Protein AF-A0A534U706-F1 (afdb_monomer)

Foldseek 3Di:
DPDPPDDDDPVRCCVVVVDVDDDDPLVVQVVVCVVVVHDDGDDDDDDDDPDDDPVVVVVDPVVDPHPPVPPPVVVCVVPPPPDD

Nearest PDB structures (foldseek):
  7mqa-assembly1_LW  TM=3.872E-01  e=7.960E+00  Homo sapiens

Sequence (84 aa):
ELADGRVFSGAQAKAAGLVDELGGLEDATSLAWKRAGESGEPRVSRVRAHRRLWWLDLLGESLLPARTPLAGGLLFLYHGPLAD

Solvent-accessible surface area (backbone atoms only — not comparable to full-atom values): 5953 Å² total; per-residue (Å²): 143,82,88,86,78,76,90,67,55,71,70,55,28,41,78,70,67,75,38,94,78,87,79,57,71,65,53,54,48,52,52,50,36,51,72,71,71,54,80,88,82,79,87,86,74,85,86,69,84,78,74,73,62,74,71,64,68,74,71,40,76,87,82,42,83,70,86,67,72,78,82,48,67,69,60,46,74,73,68,46,83,84,78,131

pLDDT: mean 78.56, std 17.31, range [41.81, 97.94]

Secondary structure (DSSP, 8-state):
---SS----HHHHHHTTSSS----HHHHHHHHHHHTT--S------PPP-PPPGGGGGG-TTSS--------HHHHHHH-S---

Radius of gyration: 20.16 Å; Cα contacts (8 Å, |Δi|>4): 23; chains: 1; bounding box: 40×20×48 Å

Structure (mmCIF, N/CA/C/O backbone):
data_AF-A0A534U706-F1
#
_entry.id   AF-A0A534U706-F1
#
loop_
_atom_site.group_PDB
_atom_site.id
_atom_site.type_symbol
_atom_site.label_atom_id
_atom_site.label_alt_id
_atom_site.label_comp_id
_atom_site.label_asym_id
_atom_site.label_entity_id
_atom_site.label_seq_id
_atom_site.pdbx_PDB_ins_code
_atom_site.Cartn_x
_atom_site.Cartn_y
_atom_site.Cartn_z
_atom_site.occupancy
_atom_site.B_iso_or_equiv
_atom_site.auth_seq_id
_atom_site.auth_comp_id
_atom_site.auth_asym_id
_atom_site.auth_atom_id
_atom_site.pdbx_PDB_model_num
ATOM 1 N N . GLU A 1 1 ? -21.924 -11.422 6.538 1.00 64.62 1 GLU A N 1
ATOM 2 C CA . GLU A 1 1 ? -21.879 -11.132 5.091 1.00 64.62 1 GLU A CA 1
ATOM 3 C C . GLU A 1 1 ? -20.755 -10.140 4.826 1.00 64.62 1 GLU A C 1
ATOM 5 O O . GLU A 1 1 ? -20.806 -9.021 5.324 1.00 64.62 1 GLU A O 1
ATOM 10 N N . LEU A 1 2 ? -19.702 -10.589 4.146 1.00 67.31 2 LEU A N 1
ATOM 11 C CA . LEU A 1 2 ? -18.565 -9.783 3.688 1.00 67.31 2 LEU A CA 1
ATOM 12 C C . LEU A 1 2 ? -18.505 -9.909 2.157 1.00 67.31 2 LEU A C 1
ATOM 14 O O . LEU A 1 2 ? -18.991 -10.906 1.628 1.00 67.31 2 LEU A O 1
ATOM 18 N N . ALA A 1 3 ? -17.902 -8.929 1.476 1.00 75.00 3 ALA A N 1
ATOM 19 C CA . ALA A 1 3 ? -17.765 -8.868 0.011 1.00 75.00 3 ALA A CA 1
ATOM 20 C C . ALA A 1 3 ? -19.038 -8.512 -0.788 1.00 75.00 3 ALA A C 1
ATOM 22 O O . ALA A 1 3 ? -19.226 -8.973 -1.908 1.00 75.00 3 ALA A O 1
ATOM 23 N N . ASP A 1 4 ? -19.877 -7.621 -0.259 1.00 84.88 4 ASP A N 1
ATOM 24 C CA . ASP A 1 4 ? -21.005 -7.028 -0.993 1.00 84.88 4 ASP A CA 1
ATOM 25 C C . ASP A 1 4 ? -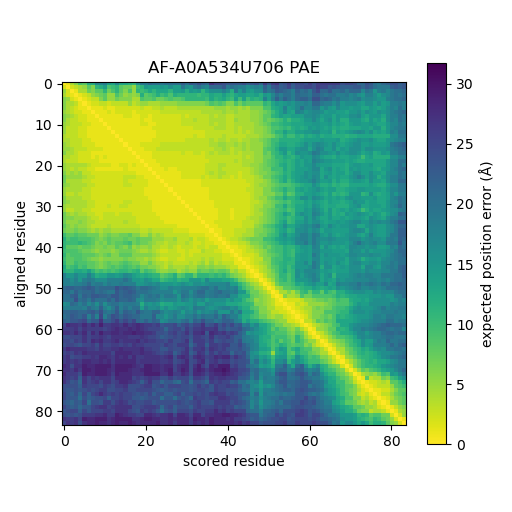20.654 -5.699 -1.700 1.00 84.88 4 ASP A C 1
ATOM 27 O O . ASP A 1 4 ? -21.525 -4.973 -2.167 1.00 84.88 4 ASP A O 1
ATOM 31 N N . GLY A 1 5 ? -19.359 -5.373 -1.776 1.00 87.50 5 GLY A N 1
ATOM 32 C CA . GLY A 1 5 ? -18.835 -4.187 -2.463 1.00 87.50 5 GLY A CA 1
ATOM 33 C C . GLY A 1 5 ? -18.831 -2.897 -1.636 1.00 87.50 5 GLY A C 1
ATOM 34 O O . GLY A 1 5 ? -18.420 -1.855 -2.144 1.00 87.50 5 GLY A O 1
ATOM 35 N N . ARG A 1 6 ? -19.256 -2.933 -0.367 1.00 91.56 6 ARG A N 1
ATOM 36 C CA . ARG A 1 6 ? -19.220 -1.754 0.514 1.00 91.56 6 ARG A CA 1
ATOM 37 C C . ARG A 1 6 ? -17.791 -1.353 0.882 1.00 91.56 6 ARG A C 1
ATOM 39 O O . ARG A 1 6 ? -16.914 -2.195 1.053 1.00 91.56 6 ARG A O 1
ATOM 46 N N . VAL A 1 7 ? -17.581 -0.049 1.057 1.00 92.12 7 VAL A N 1
ATOM 47 C CA . VAL A 1 7 ? -16.310 0.522 1.521 1.00 92.12 7 VAL A CA 1
ATOM 48 C C . VAL A 1 7 ? -16.224 0.427 3.044 1.00 92.12 7 VAL A C 1
ATOM 50 O O . VAL A 1 7 ? -17.177 0.763 3.744 1.00 92.12 7 VAL A O 1
ATOM 53 N N . PHE A 1 8 ? -15.062 0.011 3.548 1.00 94.50 8 PHE A N 1
ATOM 54 C CA . PHE A 1 8 ? -14.752 -0.066 4.975 1.00 94.50 8 PHE A CA 1
ATOM 55 C C . PHE A 1 8 ? -13.648 0.939 5.308 1.00 94.50 8 PHE A C 1
ATOM 57 O O . PHE A 1 8 ? -12.666 1.059 4.575 1.00 94.50 8 PHE A O 1
ATOM 64 N N . SER A 1 9 ? -13.775 1.638 6.437 1.00 96.56 9 SER A N 1
ATOM 65 C CA . SER A 1 9 ? -12.632 2.338 7.029 1.00 96.56 9 SER A CA 1
ATOM 66 C C . SER A 1 9 ? -11.596 1.327 7.525 1.00 96.56 9 SER A C 1
ATOM 68 O O . SER A 1 9 ? -11.931 0.171 7.782 1.00 96.56 9 SER A O 1
ATOM 70 N N . GLY A 1 10 ? -10.348 1.755 7.737 1.00 95.75 10 GLY A N 1
ATOM 71 C CA . GLY A 1 10 ? -9.318 0.868 8.291 1.00 95.75 10 GLY A CA 1
ATOM 72 C C . GLY A 1 10 ? -9.762 0.204 9.603 1.00 95.75 10 GLY A C 1
ATOM 73 O O . GLY A 1 10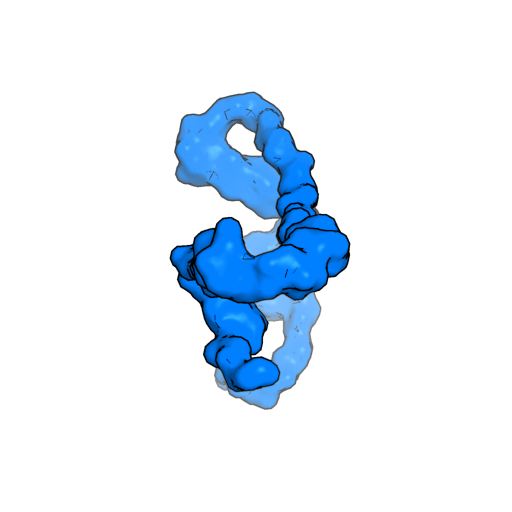 ? -9.649 -1.008 9.756 1.00 95.75 10 GLY A O 1
ATOM 74 N N . ALA A 1 11 ? -10.355 0.971 10.524 1.00 97.56 11 ALA A N 1
ATOM 75 C CA . ALA A 1 11 ? -10.853 0.438 11.794 1.00 97.56 11 ALA A CA 1
ATOM 76 C C . ALA A 1 11 ? -11.972 -0.599 11.608 1.00 97.56 11 ALA A C 1
ATOM 78 O O . ALA A 1 11 ? -11.959 -1.640 12.265 1.00 97.56 11 ALA A O 1
ATOM 79 N N . GLN A 1 12 ? -12.909 -0.345 10.690 1.00 96.31 12 GLN A N 1
ATOM 80 C CA . GLN A 1 12 ? -13.972 -1.297 10.362 1.00 96.31 12 GLN A CA 1
ATOM 81 C C . GLN A 1 12 ? -13.404 -2.564 9.711 1.00 96.31 12 GLN A C 1
ATOM 83 O O . GLN A 1 12 ? -13.806 -3.666 10.073 1.00 96.31 12 GLN A O 1
ATOM 88 N N . ALA A 1 13 ? -12.442 -2.418 8.797 1.00 95.88 13 ALA A N 1
ATOM 89 C CA . ALA A 1 13 ? -11.769 -3.533 8.143 1.00 95.88 13 ALA A CA 1
ATOM 90 C C . ALA A 1 13 ? -11.018 -4.408 9.158 1.00 95.88 13 ALA A C 1
ATOM 92 O O . ALA A 1 13 ? -11.117 -5.631 9.090 1.00 95.88 13 ALA A O 1
ATOM 93 N N . LYS A 1 14 ? -10.342 -3.801 10.143 1.00 96.56 14 LYS A N 1
ATOM 94 C CA . LYS A 1 14 ? -9.660 -4.541 11.215 1.00 96.56 14 LYS A CA 1
ATOM 95 C C . LYS A 1 14 ? -10.650 -5.299 12.100 1.00 96.56 14 LYS A C 1
ATOM 97 O O . LYS A 1 14 ? -10.446 -6.476 12.370 1.00 96.56 14 LYS A O 1
ATOM 102 N N . ALA A 1 15 ? -11.746 -4.657 12.514 1.00 96.06 15 ALA A N 1
ATOM 103 C CA . ALA A 1 15 ? -12.789 -5.313 13.309 1.00 96.06 15 ALA A CA 1
ATOM 104 C C . ALA A 1 15 ? -13.463 -6.479 12.558 1.00 96.06 15 ALA A C 1
ATOM 106 O O . ALA A 1 15 ? -13.864 -7.461 13.176 1.00 96.06 15 ALA A O 1
ATOM 107 N N . ALA A 1 16 ? -13.558 -6.379 11.230 1.00 94.19 16 ALA A N 1
ATOM 108 C CA . ALA A 1 16 ? -14.080 -7.422 10.353 1.00 94.19 16 ALA A CA 1
ATOM 109 C C . ALA A 1 16 ? -13.045 -8.500 9.965 1.00 94.19 16 ALA A C 1
ATOM 111 O O . ALA A 1 16 ? -13.400 -9.434 9.250 1.00 94.19 16 ALA A O 1
ATOM 112 N N . GLY A 1 17 ? -11.781 -8.377 10.395 1.00 94.44 17 GLY A N 1
ATOM 113 C CA . GLY A 1 17 ? -10.702 -9.312 10.052 1.00 94.44 17 GLY A CA 1
ATOM 114 C C . GLY A 1 17 ? -10.224 -9.238 8.597 1.00 94.44 17 GLY A C 1
ATOM 115 O O . GLY A 1 17 ? -9.598 -10.174 8.113 1.00 94.44 17 GLY A O 1
ATOM 116 N N . LEU A 1 18 ? -10.524 -8.150 7.883 1.00 94.12 18 LEU A N 1
ATOM 117 C CA . LEU A 1 18 ? -10.082 -7.932 6.499 1.00 94.12 18 LEU A CA 1
ATOM 118 C C . LEU A 1 18 ? -8.630 -7.439 6.409 1.00 94.12 18 LEU A C 1
ATOM 120 O O . LEU A 1 18 ? -8.006 -7.563 5.359 1.00 94.12 18 LEU A O 1
ATOM 124 N N . VAL A 1 19 ? -8.109 -6.852 7.489 1.00 96.00 19 VAL A N 1
ATOM 125 C CA . VAL A 1 19 ? -6.711 -6.424 7.622 1.00 96.00 19 VAL A CA 1
ATOM 126 C C . VAL A 1 19 ? -6.172 -6.869 8.975 1.00 96.00 19 VAL A C 1
ATOM 128 O O . VAL A 1 19 ? -6.912 -6.878 9.961 1.00 96.00 19 VAL A O 1
ATOM 131 N N . ASP A 1 20 ? -4.882 -7.187 9.031 1.00 96.38 20 ASP A N 1
ATOM 132 C CA . ASP A 1 20 ? -4.243 -7.670 10.259 1.00 96.38 20 ASP A CA 1
ATOM 133 C C . ASP A 1 20 ? -4.043 -6.534 11.279 1.00 96.38 20 ASP A C 1
ATOM 135 O O . ASP A 1 20 ? -4.393 -6.635 12.459 1.00 96.38 20 ASP A O 1
ATOM 139 N N . GLU A 1 21 ? -3.490 -5.408 10.819 1.00 96.75 21 GLU A N 1
ATOM 140 C CA . GLU A 1 21 ? -3.041 -4.307 11.672 1.00 96.75 21 GLU A CA 1
ATOM 141 C C . GLU A 1 21 ? -3.350 -2.932 11.058 1.00 96.75 21 GLU A C 1
ATOM 143 O O . GLU A 1 21 ? -3.582 -2.795 9.859 1.00 96.75 21 GLU A O 1
ATOM 148 N N . LEU A 1 22 ? -3.372 -1.899 11.910 1.00 97.94 22 LEU A N 1
ATOM 149 C CA . LEU A 1 22 ? -3.498 -0.498 11.498 1.00 97.94 22 LEU A CA 1
ATOM 150 C C . LEU A 1 22 ? -2.163 0.19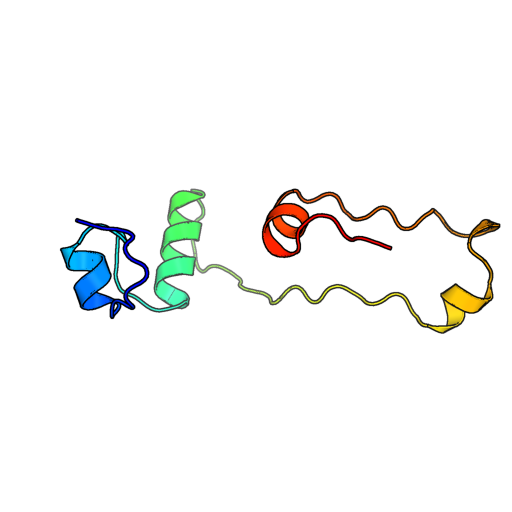2 11.730 1.00 97.94 22 LEU A C 1
ATOM 152 O O . LEU A 1 22 ? -1.606 0.062 12.816 1.00 97.94 22 LEU A O 1
ATOM 156 N N . GLY A 1 23 ? -1.703 0.947 10.739 1.00 96.69 23 GLY A N 1
ATOM 157 C CA . GLY A 1 23 ? -0.433 1.656 10.794 1.00 96.69 23 GLY A CA 1
ATOM 158 C C . GLY A 1 23 ? -0.152 2.427 9.510 1.00 96.69 23 GLY A C 1
ATOM 159 O O . GLY A 1 23 ? -0.974 2.455 8.586 1.00 96.69 23 GLY A O 1
ATOM 160 N N . GLY A 1 24 ? 1.008 3.069 9.483 1.00 95.94 24 GLY A N 1
ATOM 161 C CA . GLY A 1 24 ? 1.533 3.791 8.330 1.00 95.94 24 GLY A CA 1
ATOM 162 C C . GLY A 1 24 ? 2.446 2.941 7.444 1.00 95.94 24 GLY A C 1
ATOM 163 O O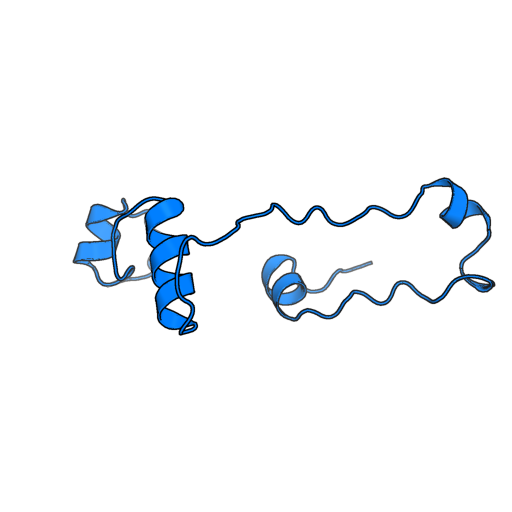 . GLY A 1 24 ? 2.576 1.724 7.593 1.00 95.94 24 GLY A O 1
ATOM 164 N N . LEU A 1 25 ? 3.122 3.616 6.514 1.00 93.50 25 LEU A N 1
ATOM 165 C CA . LEU A 1 25 ? 4.120 2.994 5.642 1.00 93.50 25 LEU A CA 1
ATOM 166 C C . LEU A 1 25 ? 5.337 2.511 6.444 1.00 93.50 25 LEU A C 1
ATOM 168 O O . LEU A 1 25 ? 5.897 1.454 6.150 1.00 93.50 25 LEU A O 1
ATOM 172 N N . GLU A 1 26 ? 5.743 3.281 7.446 1.00 94.12 26 GLU A N 1
ATOM 173 C CA . GLU A 1 26 ? 6.875 3.000 8.323 1.00 94.12 26 GLU A CA 1
ATOM 174 C C . GLU A 1 26 ? 6.645 1.704 9.113 1.00 94.12 26 GLU A C 1
ATOM 176 O O . GLU A 1 26 ? 7.520 0.835 9.132 1.00 94.12 26 GLU A O 1
ATOM 181 N N . ASP A 1 27 ? 5.444 1.529 9.676 1.00 95.50 27 ASP A N 1
ATOM 182 C CA . ASP A 1 27 ? 5.050 0.319 10.407 1.00 95.50 27 ASP A CA 1
ATOM 183 C C . ASP A 1 27 ? 5.077 -0.905 9.489 1.00 95.50 27 ASP A C 1
ATOM 185 O O . ASP A 1 27 ? 5.713 -1.916 9.802 1.00 95.50 27 ASP A O 1
ATOM 189 N N . ALA A 1 28 ? 4.455 -0.786 8.310 1.00 95.25 28 ALA A N 1
ATOM 190 C CA . ALA A 1 28 ? 4.418 -1.854 7.316 1.00 95.25 28 ALA A CA 1
ATOM 191 C C . ALA A 1 28 ? 5.828 -2.255 6.851 1.00 95.25 28 ALA A C 1
ATOM 193 O O . ALA A 1 28 ? 6.139 -3.444 6.740 1.00 95.25 28 ALA A O 1
ATOM 194 N N . THR A 1 29 ? 6.705 -1.273 6.626 1.00 95.62 29 THR A N 1
ATOM 195 C CA . THR A 1 29 ? 8.088 -1.508 6.189 1.00 95.62 29 THR A CA 1
ATOM 196 C C . THR A 1 29 ? 8.914 -2.162 7.295 1.00 95.62 29 THR A C 1
ATOM 198 O O . THR A 1 29 ? 9.602 -3.150 7.043 1.00 95.62 29 THR A O 1
ATOM 201 N N . SER A 1 30 ? 8.839 -1.648 8.525 1.00 95.38 30 SER A N 1
ATOM 202 C CA . SER A 1 30 ? 9.562 -2.198 9.679 1.00 95.38 30 SER A CA 1
ATOM 203 C C . SER A 1 30 ? 9.148 -3.641 9.959 1.00 95.38 30 SER A C 1
ATOM 205 O O . SER A 1 30 ? 9.990 -4.513 10.184 1.00 95.38 30 SER A O 1
ATOM 207 N N . LEU A 1 31 ? 7.847 -3.919 9.883 1.00 95.44 31 LEU A N 1
ATOM 208 C CA . LEU A 1 31 ? 7.303 -5.254 10.076 1.00 95.44 31 LEU A CA 1
ATOM 209 C C . LEU A 1 31 ? 7.759 -6.221 8.975 1.00 95.44 31 LEU A C 1
ATOM 211 O O . LEU A 1 31 ? 8.149 -7.349 9.280 1.00 95.44 31 LEU A O 1
ATOM 215 N N . ALA A 1 32 ? 7.768 -5.781 7.714 1.00 95.06 32 ALA A N 1
ATOM 216 C CA . ALA A 1 32 ? 8.293 -6.570 6.601 1.00 95.06 32 ALA A CA 1
ATOM 217 C C . ALA A 1 32 ? 9.799 -6.854 6.751 1.00 95.06 32 ALA A C 1
ATOM 219 O O . ALA A 1 32 ? 10.218 -7.996 6.578 1.00 95.06 32 ALA A O 1
ATOM 220 N N . TRP A 1 33 ? 10.594 -5.85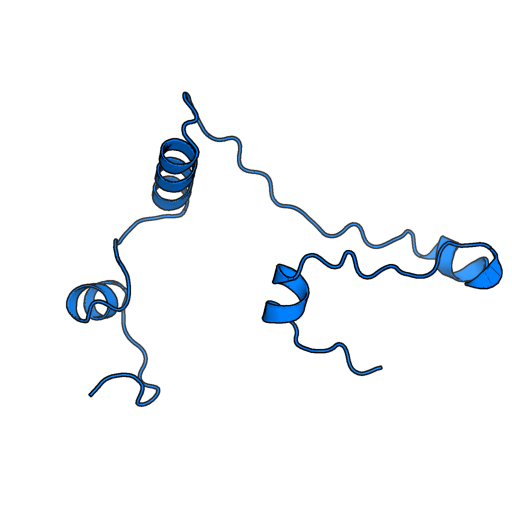1 7.141 1.00 96.44 33 TRP A N 1
ATOM 221 C CA . TRP A 1 33 ? 12.039 -5.978 7.376 1.00 96.44 33 TRP A CA 1
ATOM 222 C C . TRP A 1 33 ? 12.354 -7.010 8.460 1.00 96.44 33 TRP A C 1
ATOM 224 O O . TRP A 1 33 ? 13.127 -7.941 8.242 1.00 96.44 33 TRP A O 1
ATOM 234 N N . LYS A 1 34 ? 11.660 -6.917 9.600 1.00 95.56 34 LYS A N 1
ATOM 235 C CA . LYS A 1 34 ? 11.784 -7.887 10.697 1.00 95.56 34 LYS A CA 1
ATOM 236 C C . LYS A 1 34 ? 11.381 -9.295 10.263 1.00 95.56 34 LYS A C 1
ATOM 238 O O . LYS A 1 34 ? 12.049 -10.259 10.622 1.00 95.56 34 LYS A O 1
ATOM 243 N N . ARG A 1 35 ? 10.301 -9.431 9.485 1.00 95.75 35 ARG A N 1
ATOM 244 C CA . ARG A 1 35 ? 9.844 -10.733 8.964 1.00 95.75 35 ARG A CA 1
ATOM 245 C C . ARG A 1 35 ? 10.796 -11.336 7.937 1.00 95.75 35 ARG A C 1
ATOM 247 O O . ARG A 1 35 ? 10.855 -12.556 7.836 1.00 95.75 35 ARG A O 1
ATOM 254 N N . ALA A 1 36 ? 11.553 -10.509 7.222 1.00 95.69 36 ALA A N 1
ATOM 255 C CA . ALA A 1 36 ? 12.630 -10.961 6.349 1.00 95.69 36 ALA A CA 1
ATOM 256 C C . ALA A 1 36 ? 13.865 -11.464 7.127 1.00 95.69 36 ALA A C 1
ATOM 258 O O . ALA A 1 36 ? 14.785 -11.993 6.513 1.00 95.69 36 ALA A O 1
ATOM 259 N N . GLY A 1 37 ? 13.886 -11.337 8.461 1.00 96.00 37 GLY A N 1
ATOM 260 C CA . GLY A 1 37 ? 15.019 -11.732 9.302 1.00 96.00 37 GLY A CA 1
ATOM 261 C C . GLY A 1 37 ? 16.154 -10.708 9.320 1.00 96.00 37 GLY A C 1
ATOM 262 O O . GLY A 1 37 ? 17.243 -11.010 9.803 1.00 96.00 37 GLY A O 1
ATOM 263 N N . GLU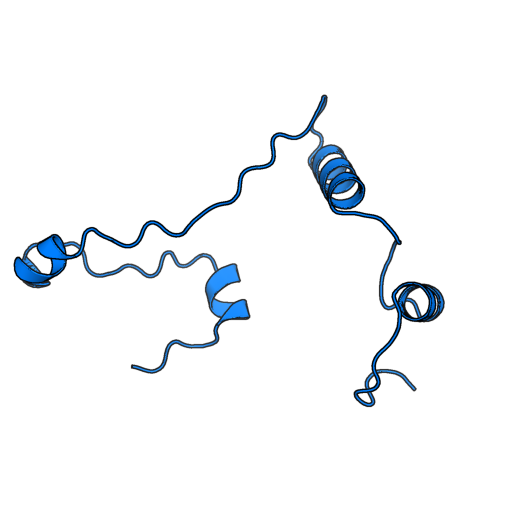 A 1 38 ? 15.906 -9.505 8.809 1.00 95.44 38 GLU A N 1
ATOM 264 C CA . GLU A 1 38 ? 16.905 -8.451 8.724 1.00 95.44 38 GLU A CA 1
ATOM 265 C C . GLU A 1 38 ? 16.954 -7.607 10.005 1.00 95.44 38 GLU A C 1
ATOM 267 O O . GLU A 1 38 ? 15.975 -7.474 10.748 1.00 95.44 38 GLU A O 1
ATOM 272 N N . SER A 1 39 ? 18.118 -7.009 10.264 1.00 91.19 39 SER A N 1
ATOM 273 C CA . SER A 1 39 ? 18.357 -6.136 11.419 1.00 91.19 39 SER A CA 1
ATOM 274 C C . SER A 1 39 ? 18.615 -4.691 10.983 1.00 91.19 39 SER A C 1
ATOM 276 O O . SER A 1 39 ? 18.911 -4.420 9.822 1.00 91.19 39 SER A O 1
ATOM 278 N N . GLY A 1 40 ? 18.463 -3.738 11.904 1.00 91.56 40 GLY A N 1
ATOM 279 C CA . GLY A 1 40 ? 18.629 -2.313 11.604 1.00 91.56 40 GLY A CA 1
ATOM 280 C C . GLY A 1 40 ? 17.427 -1.680 10.896 1.00 91.56 40 GLY A C 1
ATOM 281 O O . GLY A 1 40 ? 16.310 -2.194 10.954 1.00 91.56 40 GLY A O 1
ATOM 282 N N . GLU A 1 41 ? 17.656 -0.519 10.283 1.00 91.00 41 GLU A N 1
ATOM 283 C CA . GLU A 1 41 ? 16.609 0.299 9.668 1.00 91.00 41 GLU A CA 1
ATOM 284 C C . GLU A 1 41 ? 16.438 -0.025 8.170 1.00 91.00 41 GLU A C 1
ATOM 286 O O . GLU A 1 41 ? 17.426 -0.025 7.427 1.00 91.00 41 GLU A O 1
ATOM 291 N N . PRO A 1 42 ? 15.205 -0.284 7.694 1.00 91.56 42 PRO A N 1
ATOM 292 C CA . PRO A 1 42 ? 14.964 -0.613 6.296 1.00 91.56 42 PRO A CA 1
ATOM 293 C C . PRO A 1 42 ? 15.193 0.587 5.376 1.00 91.56 42 PRO A C 1
ATOM 295 O O . PRO A 1 42 ? 14.631 1.667 5.561 1.00 91.56 42 PRO A O 1
ATOM 298 N N . ARG A 1 43 ? 15.943 0.372 4.292 1.00 90.19 43 ARG A N 1
ATOM 299 C CA . ARG A 1 43 ? 16.114 1.379 3.240 1.00 90.19 43 ARG A CA 1
ATOM 300 C C . ARG A 1 43 ? 15.016 1.253 2.186 1.00 90.19 43 ARG A C 1
ATOM 302 O O . ARG A 1 43 ? 15.061 0.369 1.334 1.00 90.19 43 ARG A O 1
ATOM 309 N N . VAL A 1 44 ? 14.065 2.182 2.189 1.00 90.06 44 VAL A N 1
ATOM 310 C CA . VAL A 1 44 ? 12.974 2.217 1.202 1.00 90.06 44 VAL A CA 1
ATOM 311 C C . VAL A 1 44 ? 13.346 3.112 0.023 1.00 90.06 44 VAL A C 1
ATOM 313 O O . VAL A 1 44 ? 13.718 4.271 0.198 1.00 90.06 44 VAL A O 1
ATOM 316 N N . SER A 1 45 ? 13.212 2.598 -1.200 1.00 89.00 45 SER A N 1
ATOM 317 C CA . SER A 1 45 ? 13.357 3.396 -2.422 1.00 89.00 45 SER A CA 1
ATOM 318 C C . SER A 1 45 ? 12.176 3.165 -3.358 1.00 89.00 45 SER A C 1
ATOM 320 O O . SER A 1 45 ? 11.654 2.057 -3.470 1.00 89.00 45 SER A O 1
ATOM 322 N N . ARG A 1 46 ? 11.724 4.227 -4.032 1.00 84.62 46 ARG A N 1
ATOM 323 C CA . ARG A 1 46 ? 10.666 4.117 -5.040 1.00 84.62 46 ARG A CA 1
ATOM 324 C C . ARG A 1 46 ? 11.280 3.645 -6.348 1.00 84.62 46 ARG A C 1
ATOM 326 O O . ARG A 1 46 ? 12.000 4.401 -6.998 1.00 84.62 46 ARG A O 1
ATOM 333 N N . VAL A 1 47 ? 10.948 2.427 -6.758 1.00 80.69 47 VAL A N 1
ATOM 334 C CA . VAL A 1 47 ? 11.287 1.947 -8.097 1.00 80.69 47 VAL A CA 1
ATOM 335 C C . VAL A 1 47 ? 10.431 2.716 -9.098 1.00 80.69 47 VAL A C 1
ATOM 337 O O . VAL A 1 47 ? 9.205 2.630 -9.085 1.00 80.69 47 VAL A O 1
ATOM 340 N N . ARG A 1 48 ? 11.070 3.497 -9.969 1.00 73.06 48 ARG A N 1
ATOM 341 C CA . ARG A 1 48 ? 10.422 3.992 -11.184 1.00 73.06 48 ARG A CA 1
ATOM 342 C C . ARG A 1 48 ? 10.822 3.065 -12.314 1.00 73.06 48 ARG A C 1
ATOM 344 O O . ARG A 1 48 ? 12.015 2.860 -12.527 1.00 73.06 48 ARG A O 1
ATOM 351 N N . ALA A 1 49 ? 9.843 2.521 -13.032 1.00 66.75 49 ALA A N 1
ATOM 352 C CA . ALA A 1 49 ? 10.124 1.822 -14.275 1.00 66.75 49 ALA A CA 1
ATOM 353 C C . ALA A 1 49 ? 10.882 2.793 -15.187 1.00 66.75 49 ALA A C 1
ATOM 355 O O . ALA A 1 49 ? 10.379 3.870 -15.518 1.00 66.75 49 ALA A O 1
ATOM 356 N N . HIS A 1 50 ? 12.124 2.453 -15.519 1.00 59.88 50 HIS A N 1
ATOM 357 C CA . HIS A 1 50 ? 12.914 3.253 -16.436 1.00 59.88 50 HIS A CA 1
ATOM 358 C C . HIS A 1 50 ? 12.215 3.164 -17.796 1.00 59.88 50 HIS A C 1
ATOM 360 O O . HIS A 1 50 ? 12.251 2.116 -18.441 1.00 59.88 50 HIS A O 1
ATOM 366 N N . ARG A 1 51 ? 11.521 4.230 -18.226 1.00 61.38 51 ARG A N 1
ATOM 367 C CA . ARG A 1 51 ? 11.114 4.313 -19.630 1.00 61.38 51 ARG A CA 1
ATOM 368 C C . ARG A 1 51 ? 12.405 4.353 -20.429 1.00 61.38 51 ARG A C 1
ATOM 370 O O . ARG A 1 51 ? 13.251 5.220 -20.218 1.00 61.38 51 ARG A O 1
ATOM 377 N N . ARG A 1 52 ? 12.550 3.372 -21.310 1.00 62.72 52 ARG A N 1
ATOM 378 C CA . ARG A 1 52 ? 13.589 3.327 -22.329 1.00 62.72 52 ARG A CA 1
ATOM 379 C C . ARG A 1 52 ? 13.684 4.691 -23.020 1.00 62.72 52 ARG A C 1
ATOM 381 O O . ARG A 1 52 ? 12.664 5.349 -23.229 1.00 62.72 52 ARG A O 1
ATOM 388 N N . LEU A 1 53 ? 14.904 5.138 -23.316 1.00 75.94 53 LEU A N 1
ATOM 389 C CA . LEU A 1 53 ? 15.114 6.426 -23.973 1.00 75.94 53 LEU A CA 1
ATOM 390 C C . LEU A 1 53 ? 14.410 6.412 -25.335 1.00 75.94 53 LEU A C 1
ATOM 392 O O . LEU A 1 53 ? 14.659 5.526 -26.144 1.00 75.94 53 LEU A O 1
ATOM 396 N N . TRP A 1 54 ? 13.558 7.406 -25.576 1.00 72.38 54 TRP A N 1
ATOM 397 C CA . TRP A 1 54 ? 12.668 7.496 -26.741 1.00 72.38 54 TRP A CA 1
ATOM 398 C C . TRP A 1 54 ? 13.375 7.337 -28.101 1.00 72.38 54 TRP A C 1
ATOM 400 O O . TRP A 1 54 ? 12.796 6.814 -29.043 1.00 72.38 54 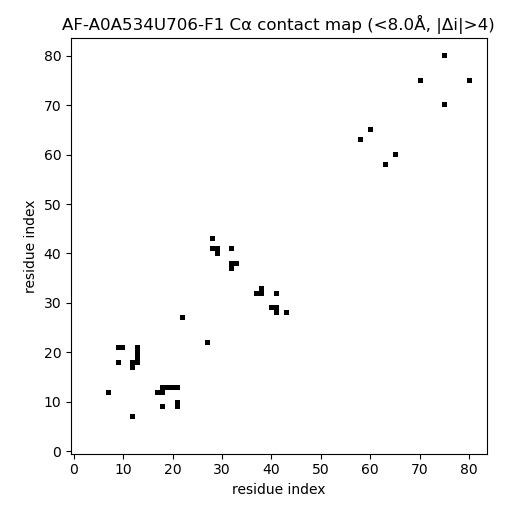TRP A O 1
ATOM 410 N N . TRP A 1 55 ? 14.638 7.758 -28.217 1.00 79.50 55 TRP A N 1
ATOM 411 C CA . TRP A 1 55 ? 15.409 7.664 -29.462 1.00 79.50 55 TRP A CA 1
ATOM 412 C C . TRP A 1 55 ? 15.830 6.232 -29.805 1.00 79.50 55 TRP A C 1
ATOM 414 O O . TRP A 1 55 ? 16.089 5.930 -30.965 1.00 79.50 55 TRP A O 1
ATOM 424 N N . LEU A 1 56 ? 15.877 5.331 -28.821 1.00 75.88 56 LEU A N 1
ATOM 425 C CA . LEU A 1 56 ? 16.172 3.927 -29.079 1.00 75.88 56 LEU A CA 1
ATOM 426 C C . LEU A 1 56 ? 15.014 3.226 -29.797 1.00 75.88 56 LEU A C 1
ATOM 428 O O . LEU A 1 56 ? 15.234 2.194 -30.417 1.00 75.88 56 LEU A O 1
ATOM 432 N N . ASP A 1 57 ? 13.791 3.753 -29.737 1.00 72.25 57 ASP A N 1
ATOM 433 C CA . ASP A 1 57 ? 12.665 3.211 -30.506 1.00 72.25 57 ASP A CA 1
A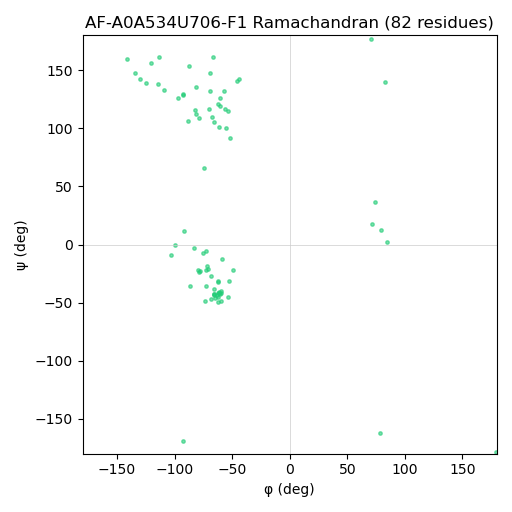TOM 434 C C . ASP A 1 57 ? 12.812 3.532 -32.014 1.00 72.25 57 ASP A C 1
ATOM 436 O O . ASP A 1 57 ? 12.246 2.839 -32.854 1.00 72.25 57 ASP A O 1
ATOM 440 N N . LEU A 1 58 ? 13.649 4.517 -32.382 1.00 75.44 58 LEU A N 1
ATOM 441 C CA . LEU A 1 58 ? 13.929 4.883 -33.779 1.00 75.44 58 LEU A CA 1
ATOM 442 C C . LEU A 1 58 ? 14.914 3.934 -34.481 1.00 75.44 58 LEU A C 1
ATOM 444 O O . LEU A 1 58 ? 14.918 3.866 -35.706 1.00 75.44 58 LEU A O 1
ATOM 448 N N . LEU A 1 59 ? 15.748 3.202 -33.731 1.00 77.88 59 LEU A N 1
ATOM 449 C CA . LEU A 1 59 ? 16.731 2.259 -34.292 1.00 77.88 59 LEU A CA 1
ATOM 450 C C . LEU A 1 59 ? 16.096 0.944 -34.790 1.00 77.88 59 LEU A C 1
ATOM 452 O O . LEU A 1 59 ? 16.775 0.155 -35.441 1.00 77.88 59 LEU A O 1
ATOM 456 N N . GLY A 1 60 ? 14.800 0.738 -34.531 1.00 66.56 60 GLY A N 1
ATOM 457 C CA . GLY A 1 60 ? 14.029 -0.422 -34.979 1.00 66.56 60 GLY A CA 1
ATOM 458 C C . GLY A 1 60 ? 14.192 -1.659 -34.086 1.00 66.56 60 GLY A C 1
ATOM 459 O O . GLY A 1 60 ? 15.288 -1.993 -33.640 1.00 66.56 60 GLY A O 1
ATOM 460 N N . GLU A 1 61 ? 13.087 -2.375 -33.857 1.00 61.91 61 GLU A N 1
ATOM 461 C CA . GLU A 1 61 ? 12.986 -3.571 -32.991 1.00 61.91 61 GLU A CA 1
ATOM 462 C C . GLU A 1 61 ? 13.916 -4.738 -33.396 1.00 61.91 61 GLU A C 1
ATOM 464 O O . GLU A 1 61 ? 14.096 -5.675 -32.630 1.00 61.91 61 GLU A O 1
ATOM 469 N N . SER A 1 62 ? 14.530 -4.706 -34.583 1.00 64.62 62 SER A N 1
ATOM 470 C CA . SER A 1 62 ? 15.415 -5.773 -35.075 1.00 64.62 62 SER A CA 1
ATOM 471 C C . SER A 1 62 ? 16.830 -5.739 -34.488 1.00 64.62 62 SER A C 1
ATOM 473 O O . SER A 1 62 ? 17.504 -6.768 -34.468 1.00 64.62 62 SER A O 1
ATOM 475 N N . LEU A 1 63 ? 17.295 -4.575 -34.019 1.00 66.50 63 LEU A N 1
ATOM 476 C CA . LEU A 1 63 ? 18.638 -4.388 -33.447 1.00 66.50 63 LEU A CA 1
ATOM 477 C C . LEU A 1 63 ? 18.633 -4.390 -31.914 1.00 66.50 63 LEU A C 1
ATOM 479 O O . LEU A 1 63 ? 19.671 -4.211 -31.277 1.00 66.50 63 LEU A O 1
ATOM 483 N N . LEU A 1 64 ? 17.458 -4.550 -31.313 1.00 64.75 64 LEU A N 1
ATOM 484 C CA . LEU A 1 64 ? 17.227 -4.377 -29.891 1.00 64.75 64 LEU A CA 1
ATOM 485 C C . LEU A 1 64 ? 16.609 -5.662 -29.352 1.00 64.75 64 LEU A C 1
ATOM 487 O O . LEU A 1 64 ? 15.764 -6.245 -30.027 1.00 64.75 64 LEU A O 1
ATOM 491 N N . PRO A 1 65 ? 17.020 -6.143 -28.164 1.00 59.94 65 PRO A N 1
ATOM 492 C CA . PRO A 1 65 ? 16.342 -7.281 -27.567 1.00 59.94 65 PRO A CA 1
ATOM 493 C C . PRO A 1 65 ? 14.862 -6.920 -27.431 1.00 59.94 65 PRO A C 1
ATOM 495 O O . PRO A 1 65 ? 14.549 -5.820 -26.962 1.00 59.94 65 PRO A O 1
ATOM 498 N N . ALA A 1 66 ? 13.982 -7.831 -27.868 1.00 60.41 66 ALA A N 1
ATOM 499 C CA . ALA A 1 66 ? 12.538 -7.674 -27.738 1.00 60.41 66 ALA A CA 1
ATOM 500 C C . ALA A 1 66 ? 12.222 -7.170 -26.331 1.00 60.41 66 ALA A C 1
ATOM 502 O O . ALA A 1 66 ? 12.895 -7.588 -25.383 1.00 60.41 66 ALA A O 1
ATOM 503 N N . ARG A 1 67 ? 11.230 -6.276 -26.193 1.00 57.28 67 ARG A N 1
ATOM 504 C CA . ARG A 1 67 ? 10.693 -5.880 -24.887 1.00 57.28 67 ARG A CA 1
ATOM 5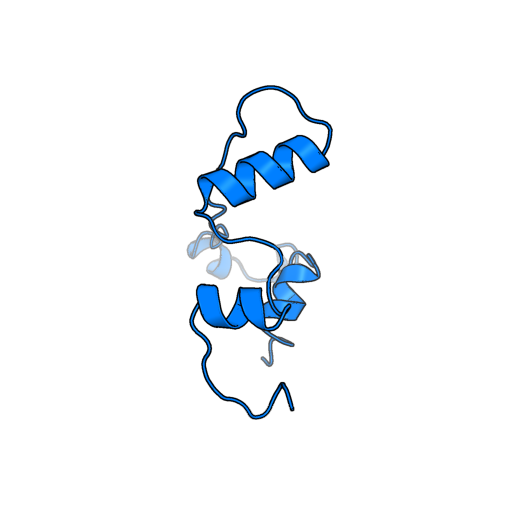05 C C . ARG A 1 67 ? 10.343 -7.155 -24.139 1.00 57.28 67 ARG A C 1
ATOM 507 O O . ARG A 1 67 ? 9.244 -7.670 -24.290 1.00 57.28 67 ARG A O 1
ATOM 514 N N . THR A 1 68 ? 11.260 -7.688 -23.348 1.00 54.75 68 THR A N 1
ATOM 515 C CA . THR A 1 68 ? 10.916 -8.692 -22.371 1.00 54.75 68 THR A CA 1
ATOM 516 C C . THR A 1 68 ? 10.071 -7.884 -21.406 1.00 54.75 68 THR A C 1
ATOM 518 O O . THR A 1 68 ? 10.626 -6.990 -20.752 1.00 54.75 68 THR A O 1
ATOM 521 N N . PRO A 1 69 ? 8.740 -8.087 -21.324 1.00 52.47 69 PRO A N 1
ATOM 522 C CA . PRO A 1 69 ? 8.077 -7.670 -20.111 1.00 52.47 69 PRO A CA 1
ATOM 523 C C . PRO A 1 69 ? 8.889 -8.385 -19.044 1.00 52.47 69 PRO A C 1
ATOM 525 O O . PRO A 1 69 ? 9.023 -9.608 -19.090 1.00 52.47 69 PRO A O 1
ATOM 528 N N . LEU A 1 70 ? 9.583 -7.628 -18.194 1.00 55.19 70 LEU A N 1
ATOM 529 C CA . LEU A 1 70 ? 10.197 -8.208 -17.019 1.00 55.19 70 LEU A CA 1
ATOM 530 C C . LEU A 1 70 ? 9.030 -8.885 -16.320 1.00 55.19 70 LEU A C 1
ATOM 532 O O . LEU A 1 70 ? 8.173 -8.215 -15.744 1.00 55.19 70 LEU A O 1
ATOM 536 N N . ALA A 1 71 ? 8.935 -10.196 -16.511 1.00 47.28 71 ALA A N 1
ATOM 537 C CA . ALA A 1 71 ? 7.877 -11.040 -16.019 1.00 47.28 71 ALA A CA 1
ATOM 538 C C . ALA A 1 71 ? 8.122 -11.197 -14.521 1.00 47.28 71 ALA A C 1
ATOM 540 O O . ALA A 1 71 ? 8.468 -12.259 -14.022 1.00 47.28 71 ALA A O 1
ATOM 541 N N . GLY A 1 72 ? 7.999 -10.093 -13.791 1.00 48.44 72 GLY A N 1
ATOM 542 C CA . GLY A 1 72 ? 7.627 -10.135 -12.400 1.00 48.44 72 GLY A CA 1
ATOM 543 C C . GLY A 1 72 ? 6.127 -10.349 -12.399 1.00 48.44 72 GLY A C 1
ATOM 544 O O . GLY A 1 72 ? 5.386 -9.439 -12.769 1.00 48.44 72 GLY A O 1
ATOM 545 N N . GLY A 1 73 ? 5.675 -11.538 -11.999 1.00 58.62 73 GLY A N 1
ATOM 546 C CA . GLY A 1 73 ? 4.249 -11.880 -11.908 1.00 58.62 73 GLY A CA 1
ATOM 547 C C . GLY A 1 73 ? 3.405 -10.843 -11.150 1.00 58.62 73 GLY A C 1
ATOM 548 O O . GLY A 1 73 ? 2.213 -10.720 -11.408 1.00 58.62 73 GLY A O 1
ATOM 549 N N . LEU A 1 74 ? 4.030 -10.021 -10.298 1.00 58.69 74 LEU A N 1
ATOM 550 C CA . LEU A 1 74 ? 3.401 -8.874 -9.643 1.00 58.69 74 LEU A CA 1
ATOM 551 C C . LEU A 1 74 ? 2.855 -7.809 -10.614 1.00 58.69 74 LEU A C 1
ATOM 553 O O . LEU A 1 74 ? 1.779 -7.273 -10.372 1.00 58.69 74 LEU A O 1
ATOM 557 N N . LEU A 1 75 ? 3.564 -7.492 -11.704 1.00 57.69 75 LEU A N 1
ATOM 558 C CA . LEU A 1 75 ? 3.112 -6.490 -12.683 1.00 57.69 75 LEU A CA 1
ATOM 559 C C . LEU A 1 75 ? 1.944 -7.015 -13.533 1.00 57.69 75 LEU A C 1
ATOM 561 O O . LEU A 1 75 ? 1.025 -6.256 -13.831 1.00 57.69 75 LEU A O 1
ATOM 565 N N . PHE A 1 76 ? 1.943 -8.313 -13.855 1.00 57.62 76 PHE A N 1
ATOM 566 C CA . PHE A 1 76 ? 0.842 -8.984 -14.559 1.00 57.62 76 PHE A CA 1
ATOM 567 C C . PHE A 1 76 ? -0.440 -9.026 -13.715 1.00 57.62 76 PHE A C 1
ATOM 569 O O . PHE A 1 76 ? -1.518 -8.719 -14.217 1.00 57.62 76 PHE A O 1
ATOM 576 N N . LEU A 1 77 ? -0.323 -9.337 -12.418 1.00 59.88 77 LEU A N 1
ATOM 577 C CA . LEU A 1 77 ? -1.463 -9.334 -11.494 1.00 59.88 77 LEU A CA 1
ATOM 578 C C . LEU A 1 77 ? -2.104 -7.947 -11.349 1.00 59.88 77 LEU A C 1
ATOM 580 O O . LEU A 1 77 ? -3.310 -7.861 -11.143 1.00 59.88 77 LEU A O 1
ATOM 584 N N . TYR A 1 78 ? -1.316 -6.872 -11.454 1.00 57.03 78 TYR A N 1
ATOM 585 C CA . TYR A 1 78 ? -1.811 -5.513 -11.230 1.00 57.03 78 TYR A CA 1
ATOM 586 C C . TYR A 1 78 ? -2.412 -4.857 -12.482 1.00 57.03 78 TYR A C 1
ATOM 588 O O . TYR A 1 78 ? -3.376 -4.104 -12.372 1.00 57.03 78 TYR A O 1
ATOM 596 N N . HIS A 1 79 ? -1.859 -5.127 -13.668 1.00 57.62 79 HIS A N 1
ATOM 597 C CA . HIS A 1 79 ? -2.297 -4.485 -14.914 1.00 57.62 79 HIS A CA 1
ATOM 598 C C . HIS A 1 79 ? -3.172 -5.368 -15.813 1.00 57.62 79 HIS A C 1
ATOM 600 O O . HIS A 1 79 ? -3.744 -4.857 -16.774 1.00 57.62 79 HIS A O 1
ATOM 606 N N . GLY A 1 80 ? -3.314 -6.659 -15.498 1.00 52.88 80 GLY A N 1
ATOM 607 C CA . GLY A 1 80 ? -3.966 -7.622 -16.383 1.00 52.88 80 GLY A CA 1
ATOM 608 C C . GLY A 1 80 ? -3.120 -7.933 -17.627 1.00 52.88 80 GLY A C 1
ATOM 609 O O . GLY A 1 80 ? -2.029 -7.378 -17.797 1.00 52.88 80 GLY A O 1
ATOM 610 N N . PRO A 1 81 ? -3.578 -8.853 -18.498 1.00 54.78 81 PRO A N 1
ATOM 611 C CA . PRO A 1 81 ? -2.907 -9.102 -19.766 1.00 54.78 81 PRO A CA 1
ATOM 612 C C . PRO A 1 81 ? -2.917 -7.803 -20.577 1.00 54.78 81 PRO A C 1
ATOM 614 O O . PRO A 1 81 ? -3.981 -7.261 -20.866 1.00 54.78 81 PRO A O 1
ATOM 617 N N . LEU A 1 82 ? -1.729 -7.291 -20.907 1.00 58.19 82 LEU A N 1
ATOM 618 C CA . LEU A 1 82 ? -1.582 -6.169 -21.829 1.00 58.19 82 LEU A CA 1
ATOM 619 C C . LEU A 1 82 ? -2.145 -6.623 -23.181 1.00 58.19 82 LEU A C 1
ATOM 621 O O . LEU A 1 82 ? -1.510 -7.412 -23.876 1.00 58.19 82 LEU A O 1
ATOM 625 N N . ALA A 1 83 ? -3.369 -6.198 -23.488 1.00 41.81 83 ALA A N 1
ATOM 626 C CA . ALA A 1 83 ? -3.950 -6.318 -24.813 1.00 41.81 83 ALA A CA 1
ATOM 627 C C . ALA A 1 83 ? -3.429 -5.145 -25.657 1.00 41.81 83 ALA A C 1
ATOM 629 O O . ALA A 1 83 ? -3.686 -3.995 -25.302 1.00 41.81 83 ALA A O 1
ATOM 630 N N . ASP A 1 84 ? -2.675 -5.523 -26.693 1.00 41.91 84 ASP A N 1
ATOM 631 C CA . ASP A 1 84 ? -2.123 -4.790 -27.847 1.00 41.91 84 ASP A CA 1
ATOM 632 C C . ASP A 1 84 ? -1.438 -3.425 -27.623 1.00 41.91 84 ASP A C 1
ATOM 634 O O . ASP A 1 84 ? -2.114 -2.389 -27.429 1.00 41.91 84 ASP A O 1
#

Mean predicted aligned error: 12.81 Å